Protein AF-A0A073CDL8-F1 (afdb_monomer_lite)

Organism: Planktothrix agardhii (strain NIVA-CYA 126/8) (NCBI:txid388467)

InterPro domains:
  IPR006442 Type II toxin-antitoxin system, antitoxin Phd/YefM [PF02604] (1-35)
  IPR036165 YefM-like superfamily [SSF143120] (1-36)

Radius of gyration: 14.32 Å; chains: 1; bounding box: 37×29×21 Å

Foldseek 3Di:
DDPVVVVVVVVVCVQVVDVVSVVVVVVVVVCVVVVVDDDDDDDDD

Secondary structure (DSSP, 8-state):
--HHHHHHHHHHHHHHSSHHHHHHHHHHHHHHHTT-----PPPP-

pLDDT: mean 96.77, std 4.7, range [75.81, 98.75]

Sequence (45 aa):
MSLDEFNSWQETLYLLSNPANAEHLLESIKQAESGKKSVRQLVDA

Structure (mmCIF, N/CA/C/O backbone):
data_AF-A0A073CDL8-F1
#
_entry.id   AF-A0A073CDL8-F1
#
loop_
_atom_site.group_PDB
_atom_site.id
_atom_site.type_symbol
_atom_site.label_atom_id
_atom_site.label_alt_id
_atom_site.label_comp_id
_atom_site.label_asym_id
_atom_site.label_entity_id
_atom_site.label_seq_id
_atom_site.pdbx_PDB_ins_code
_atom_site.Cartn_x
_atom_site.Cartn_y
_atom_site.Cartn_z
_atom_site.occupancy
_atom_site.B_iso_or_equiv
_atom_site.auth_seq_id
_atom_site.auth_comp_id
_atom_site.auth_asym_id
_atom_site.auth_atom_id
_atom_site.pdbx_PDB_model_num
ATOM 1 N N . MET A 1 1 ? 21.858 -5.036 2.831 1.00 75.81 1 MET A N 1
ATOM 2 C CA . MET A 1 1 ? 20.400 -5.203 2.697 1.00 75.81 1 MET A CA 1
ATOM 3 C C . MET A 1 1 ? 20.058 -6.639 3.008 1.00 75.81 1 MET A C 1
ATOM 5 O O . MET A 1 1 ? 20.770 -7.521 2.534 1.00 75.81 1 MET A O 1
ATOM 9 N N . SER A 1 2 ? 19.030 -6.869 3.818 1.00 97.25 2 SER A N 1
ATOM 10 C CA . SER A 1 2 ? 18.473 -8.209 4.013 1.00 97.25 2 SER A CA 1
ATOM 11 C C . SER A 1 2 ? 17.659 -8.639 2.786 1.00 97.25 2 SER A C 1
ATOM 13 O O . SER A 1 2 ? 17.289 -7.815 1.945 1.00 97.25 2 SER A O 1
ATOM 15 N N . LEU A 1 3 ? 17.373 -9.939 2.681 1.00 97.62 3 LEU A N 1
ATOM 16 C CA . LEU A 1 3 ? 16.456 -10.458 1.664 1.00 97.62 3 LEU A CA 1
ATOM 17 C C . LEU A 1 3 ? 15.052 -9.846 1.815 1.00 97.62 3 LEU A C 1
ATOM 19 O O . LEU A 1 3 ? 14.422 -9.505 0.819 1.00 97.62 3 LEU A O 1
ATOM 23 N N . ASP A 1 4 ? 14.598 -9.640 3.052 1.00 98.19 4 ASP A N 1
ATOM 24 C CA . ASP A 1 4 ? 13.281 -9.063 3.346 1.00 98.19 4 ASP A CA 1
ATOM 25 C C . ASP A 1 4 ? 13.174 -7.607 2.888 1.00 98.19 4 ASP A C 1
ATOM 27 O O . ASP A 1 4 ? 12.173 -7.212 2.288 1.00 98.19 4 ASP A O 1
ATOM 31 N N . GLU A 1 5 ? 14.226 -6.813 3.114 1.00 98.31 5 GLU A N 1
ATOM 32 C CA . GLU A 1 5 ? 14.302 -5.448 2.597 1.00 98.31 5 GLU A CA 1
ATOM 33 C C . GLU A 1 5 ? 14.236 -5.464 1.070 1.00 98.31 5 GLU A C 1
ATOM 35 O O . GLU A 1 5 ? 13.411 -4.766 0.486 1.00 98.31 5 GLU A O 1
ATOM 40 N N . PHE A 1 6 ? 15.060 -6.290 0.419 1.00 98.19 6 PHE A N 1
ATOM 41 C CA . PHE A 1 6 ? 15.076 -6.406 -1.040 1.00 98.19 6 PHE A CA 1
ATOM 42 C C . PHE A 1 6 ? 13.699 -6.773 -1.613 1.00 98.19 6 PHE A C 1
ATOM 44 O O . PHE A 1 6 ? 13.223 -6.107 -2.534 1.00 98.19 6 PHE A O 1
ATOM 51 N N . ASN A 1 7 ? 13.034 -7.774 -1.034 1.00 98.50 7 ASN A N 1
ATOM 52 C CA . ASN A 1 7 ? 11.704 -8.205 -1.459 1.00 98.50 7 ASN A CA 1
ATOM 53 C C . ASN A 1 7 ? 10.659 -7.098 -1.270 1.00 98.50 7 ASN A C 1
ATOM 55 O O . ASN A 1 7 ? 9.849 -6.864 -2.163 1.00 98.50 7 ASN A O 1
ATOM 59 N N . SER A 1 8 ? 10.713 -6.368 -0.151 1.00 98.38 8 SER A N 1
ATOM 60 C CA . SER A 1 8 ? 9.797 -5.249 0.119 1.00 98.38 8 SER A CA 1
ATOM 61 C C . SER A 1 8 ? 9.937 -4.134 -0.923 1.00 98.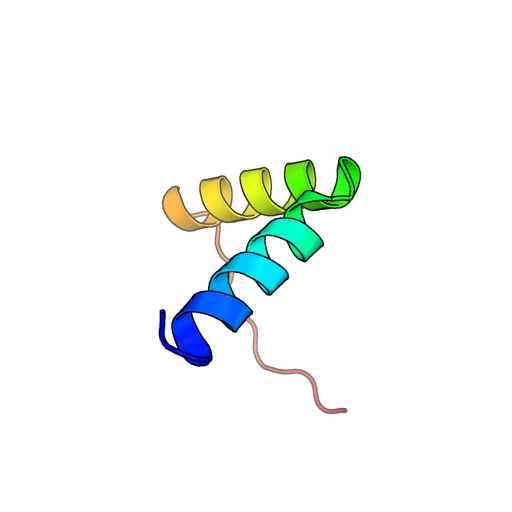38 8 SER A C 1
ATOM 63 O O . SER A 1 8 ? 8.940 -3.583 -1.399 1.00 98.38 8 SER A O 1
ATOM 65 N N . TRP A 1 9 ? 11.175 -3.826 -1.324 1.00 98.56 9 TRP A N 1
ATOM 66 C CA . TRP A 1 9 ? 11.446 -2.863 -2.392 1.00 98.56 9 TRP A CA 1
ATOM 67 C C . TRP A 1 9 ? 10.949 -3.359 -3.751 1.00 98.56 9 TRP A C 1
ATOM 69 O O . TRP A 1 9 ? 10.297 -2.597 -4.467 1.00 98.56 9 TRP A O 1
ATOM 79 N N . GLN A 1 10 ? 11.217 -4.620 -4.106 1.00 98.62 10 GLN A N 1
ATOM 80 C CA . GLN A 1 10 ? 10.744 -5.191 -5.370 1.00 98.62 10 GLN A CA 1
ATOM 81 C C . GLN A 1 10 ? 9.217 -5.181 -5.476 1.00 98.62 10 GLN A C 1
ATOM 83 O O . GLN A 1 10 ? 8.700 -4.755 -6.507 1.00 98.62 10 GLN A O 1
ATOM 88 N N . GLU A 1 11 ? 8.504 -5.587 -4.425 1.00 98.56 11 GLU A N 1
ATOM 89 C CA . GLU A 1 11 ? 7.038 -5.607 -4.421 1.00 98.56 11 GLU A CA 1
ATOM 90 C C . GLU A 1 11 ? 6.462 -4.193 -4.552 1.00 98.56 11 GLU A C 1
ATOM 92 O O . GLU A 1 11 ? 5.551 -3.956 -5.342 1.00 98.56 11 GLU A O 1
ATOM 97 N N . THR A 1 12 ? 7.051 -3.216 -3.855 1.00 98.38 12 THR A N 1
ATOM 98 C CA . THR A 1 12 ? 6.636 -1.810 -3.976 1.00 98.38 12 THR A CA 1
ATOM 99 C C . THR A 1 12 ? 6.795 -1.305 -5.412 1.00 98.38 12 THR A C 1
ATOM 101 O O . THR A 1 12 ? 5.877 -0.696 -5.961 1.00 98.38 12 THR A O 1
ATOM 104 N N . LEU A 1 13 ? 7.938 -1.581 -6.052 1.00 98.69 13 LEU A N 1
ATOM 105 C CA . LEU A 1 13 ? 8.170 -1.203 -7.449 1.00 98.69 13 LEU A CA 1
ATOM 106 C C . LEU A 1 13 ? 7.200 -1.911 -8.398 1.00 98.69 13 LEU A C 1
ATOM 108 O O . LEU A 1 13 ? 6.677 -1.284 -9.317 1.00 98.69 13 LEU A O 1
ATOM 112 N N . TYR A 1 14 ? 6.941 -3.197 -8.167 1.00 98.56 14 TYR A N 1
ATOM 113 C CA . TYR A 1 14 ? 6.008 -3.985 -8.962 1.00 98.56 14 TYR A CA 1
ATOM 114 C C . TYR A 1 14 ? 4.586 -3.415 -8.893 1.00 98.56 14 TYR A C 1
ATOM 116 O O . TYR A 1 14 ? 4.005 -3.101 -9.935 1.00 98.56 14 TYR A O 1
ATOM 124 N N . LEU A 1 15 ? 4.059 -3.183 -7.687 1.00 98.62 15 LEU A N 1
ATOM 125 C CA . LEU A 1 15 ? 2.720 -2.627 -7.475 1.00 98.62 15 LEU A CA 1
ATOM 126 C C . LEU A 1 15 ? 2.550 -1.243 -8.117 1.00 98.62 15 LEU A C 1
ATOM 128 O O . LEU A 1 15 ? 1.487 -0.946 -8.664 1.00 98.62 15 LEU A O 1
ATOM 132 N N . LEU A 1 16 ? 3.591 -0.408 -8.092 1.00 98.44 16 LEU A N 1
ATOM 133 C CA . LEU A 1 16 ? 3.547 0.951 -8.639 1.00 98.44 16 LEU A CA 1
ATOM 134 C C . LEU A 1 16 ? 3.918 1.042 -10.132 1.00 98.44 16 LEU A C 1
ATOM 136 O O . LEU A 1 16 ? 3.827 2.121 -10.713 1.0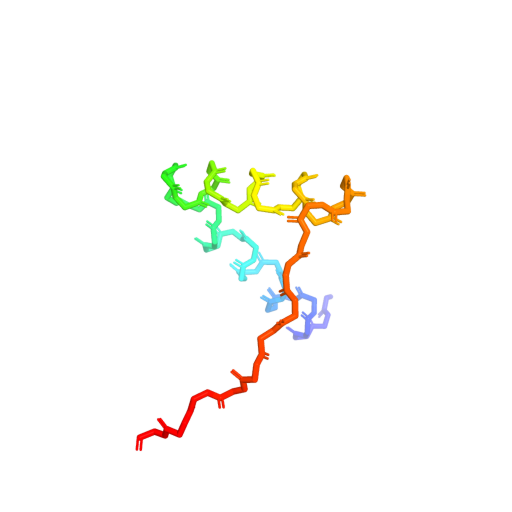0 98.44 16 LEU A O 1
ATOM 140 N N . SER A 1 17 ? 4.312 -0.065 -10.771 1.00 98.44 17 SER A N 1
ATOM 141 C CA . SER A 1 17 ? 4.760 -0.075 -12.174 1.00 98.44 17 SER A CA 1
ATOM 142 C C . SER A 1 17 ? 3.637 0.142 -13.198 1.00 98.44 17 SER A C 1
ATOM 144 O O . SER A 1 17 ? 3.891 0.633 -14.298 1.00 98.44 17 SER A O 1
ATOM 146 N N . ASN A 1 18 ? 2.392 -0.198 -12.848 1.00 98.31 18 ASN A N 1
ATOM 147 C CA . ASN A 1 18 ? 1.211 0.051 -13.673 1.00 98.31 18 ASN A CA 1
ATOM 148 C C . ASN A 1 18 ? 0.477 1.304 -13.157 1.00 98.31 18 ASN A C 1
ATOM 150 O O . ASN A 1 18 ? -0.041 1.258 -12.038 1.00 98.31 18 ASN A O 1
ATOM 154 N N . PRO A 1 19 ? 0.352 2.384 -13.958 1.00 98.50 19 PRO A N 1
ATOM 155 C CA . PRO A 1 19 ? -0.311 3.618 -13.534 1.00 98.50 19 PRO A CA 1
ATOM 156 C C . PRO A 1 19 ? -1.735 3.415 -13.002 1.00 98.50 19 PRO A C 1
ATOM 158 O O . PRO A 1 19 ? -2.096 4.022 -11.998 1.00 98.50 19 PRO A O 1
ATOM 161 N N . ALA A 1 20 ? -2.518 2.521 -13.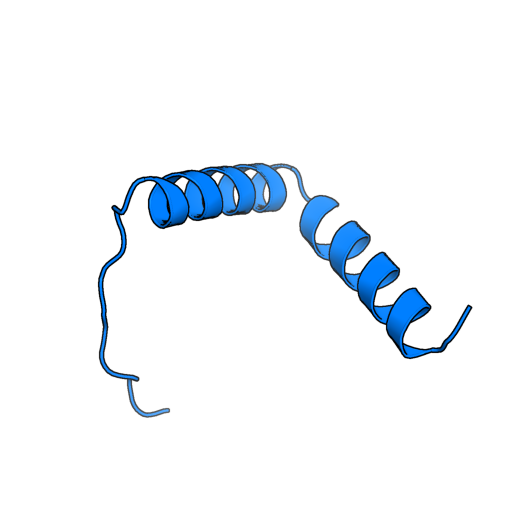616 1.00 98.69 20 ALA A N 1
ATOM 162 C CA . ALA A 1 20 ? -3.880 2.237 -13.170 1.00 98.69 20 ALA A CA 1
ATOM 163 C C . ALA A 1 20 ? -3.899 1.551 -11.793 1.00 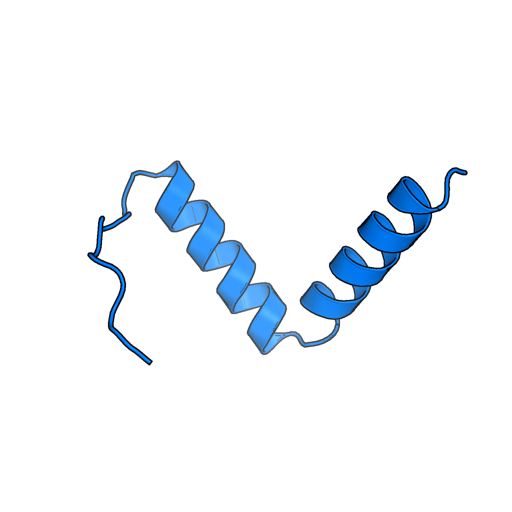98.69 20 ALA A C 1
ATOM 165 O O . ALA A 1 20 ? -4.742 1.862 -10.954 1.00 98.69 20 ALA A O 1
ATOM 166 N N . ASN A 1 21 ? -2.947 0.646 -11.532 1.00 98.62 21 ASN A N 1
ATOM 167 C CA . ASN A 1 21 ? -2.830 -0.000 -10.224 1.00 98.62 21 ASN A CA 1
ATOM 168 C C . ASN A 1 21 ? -2.318 0.978 -9.159 1.00 98.62 21 ASN A C 1
ATOM 170 O O . ASN A 1 21 ? -2.829 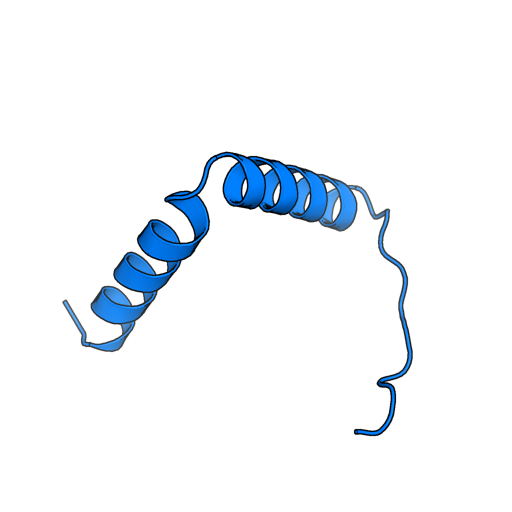0.992 -8.042 1.00 98.62 21 ASN A O 1
ATOM 174 N N . ALA A 1 22 ? -1.352 1.829 -9.512 1.00 98.69 22 ALA A N 1
ATOM 175 C CA . ALA A 1 22 ? -0.826 2.855 -8.620 1.00 98.69 22 ALA A CA 1
ATOM 176 C C . ALA A 1 22 ? -1.919 3.848 -8.188 1.00 98.69 22 ALA A C 1
ATOM 178 O O . ALA A 1 22 ? -2.071 4.112 -6.996 1.00 98.69 22 ALA A O 1
ATOM 179 N N . GLU A 1 23 ? -2.716 4.355 -9.134 1.00 98.75 23 GLU A N 1
ATOM 180 C CA . GLU A 1 23 ? -3.844 5.247 -8.844 1.00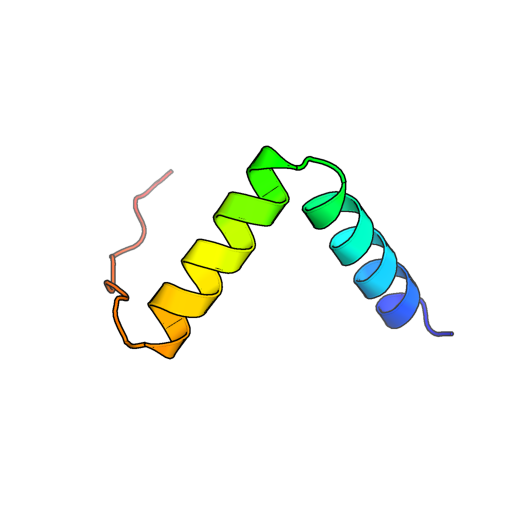 98.75 23 GLU A CA 1
ATOM 181 C C . GLU A 1 23 ? -4.873 4.567 -7.931 1.00 98.75 23 GLU A C 1
ATOM 183 O O . GLU A 1 23 ? -5.259 5.125 -6.900 1.00 98.75 23 GLU A O 1
ATOM 188 N N . HIS A 1 24 ? -5.250 3.328 -8.257 1.00 98.69 24 HIS A N 1
ATOM 189 C CA . HIS A 1 24 ? -6.206 2.555 -7.470 1.00 98.69 24 HIS A CA 1
ATOM 190 C C . HIS A 1 24 ? -5.721 2.292 -6.033 1.00 98.69 24 HIS A C 1
ATOM 192 O O . HIS A 1 24 ? -6.493 2.438 -5.080 1.00 98.69 24 HIS A O 1
ATOM 198 N N . LEU A 1 25 ? -4.443 1.940 -5.849 1.00 98.56 25 LEU A N 1
ATOM 199 C CA . LEU A 1 25 ? -3.847 1.721 -4.528 1.00 98.56 25 LEU A CA 1
ATOM 200 C C . LEU A 1 25 ? -3.818 3.006 -3.698 1.00 98.56 25 LEU A C 1
ATOM 202 O O . LEU A 1 25 ? -4.224 2.990 -2.537 1.00 98.56 25 LEU A O 1
ATOM 206 N N . LEU A 1 26 ? -3.379 4.121 -4.287 1.00 98.38 26 LEU A N 1
ATOM 207 C CA . LEU A 1 26 ? -3.319 5.411 -3.597 1.00 98.38 26 LEU A CA 1
ATOM 208 C C . LEU A 1 26 ? -4.707 5.880 -3.148 1.00 98.38 26 LEU A C 1
ATOM 210 O O . LEU A 1 26 ? -4.856 6.363 -2.025 1.00 98.38 26 LEU A O 1
ATOM 214 N N . GLU A 1 27 ? -5.726 5.724 -3.992 1.00 98.50 27 GLU A N 1
ATOM 215 C CA . GLU A 1 27 ? -7.108 6.044 -3.627 1.00 98.50 27 GLU A CA 1
ATOM 216 C C . GLU A 1 27 ? -7.624 5.124 -2.510 1.00 98.50 27 GLU A C 1
ATOM 218 O O . GLU A 1 27 ? -8.185 5.600 -1.522 1.00 98.50 27 GLU A O 1
ATOM 223 N N . SER A 1 28 ? -7.357 3.819 -2.601 1.00 98.25 28 SER A N 1
ATOM 224 C CA . SER A 1 28 ? -7.751 2.841 -1.576 1.00 98.25 28 SER A CA 1
ATOM 225 C C . SER A 1 28 ? -7.123 3.144 -0.209 1.00 98.25 28 SER A C 1
ATOM 227 O O . SER A 1 28 ? -7.802 3.068 0.817 1.00 98.25 28 SER A O 1
ATOM 229 N N . ILE A 1 29 ? -5.843 3.538 -0.180 1.00 98.31 29 ILE A N 1
ATOM 230 C CA . ILE A 1 29 ? -5.140 3.945 1.046 1.00 98.31 29 ILE A CA 1
ATOM 231 C C . ILE A 1 29 ? -5.799 5.192 1.652 1.00 98.31 29 ILE A C 1
ATOM 233 O O . ILE A 1 29 ? -6.165 5.172 2.827 1.00 98.31 29 ILE A O 1
ATOM 237 N N . LYS A 1 30 ? -6.053 6.238 0.851 1.00 98.50 30 LYS A N 1
ATOM 238 C CA . LYS A 1 30 ? -6.738 7.462 1.315 1.00 98.50 30 LYS A CA 1
ATOM 239 C C . LYS A 1 30 ? -8.128 7.170 1.882 1.00 98.50 30 LYS A C 1
ATOM 241 O O . LYS A 1 30 ? -8.543 7.754 2.887 1.00 98.50 30 LYS A O 1
ATOM 246 N N . GLN A 1 31 ? -8.876 6.267 1.253 1.00 98.50 31 GLN A N 1
ATOM 247 C CA . GLN A 1 31 ? -10.181 5.834 1.751 1.00 98.50 31 GLN A CA 1
ATOM 248 C C . GLN A 1 31 ? -10.051 5.120 3.101 1.00 98.50 31 GLN A C 1
ATOM 250 O O . GLN A 1 31 ? -10.777 5.451 4.039 1.00 98.50 31 GLN A O 1
ATOM 255 N N . ALA A 1 32 ? -9.091 4.205 3.241 1.00 97.75 32 ALA A N 1
ATOM 256 C CA . ALA A 1 32 ? -8.848 3.495 4.493 1.00 97.75 32 ALA A CA 1
ATOM 257 C C . ALA A 1 32 ? -8.436 4.438 5.641 1.00 97.75 32 ALA A C 1
ATOM 259 O O . ALA A 1 32 ? -8.975 4.317 6.746 1.00 97.75 32 ALA A O 1
ATOM 260 N N . GLU A 1 33 ? -7.541 5.393 5.375 1.00 97.56 33 GLU A N 1
ATOM 261 C CA . GLU A 1 33 ? -7.081 6.409 6.336 1.00 97.56 33 GLU A CA 1
ATOM 262 C C . GLU A 1 33 ? -8.198 7.377 6.745 1.00 97.56 33 GLU A C 1
ATOM 264 O O . GLU A 1 33 ? -8.309 7.739 7.914 1.00 97.56 33 GLU A O 1
ATOM 269 N N . SER A 1 34 ? -9.085 7.739 5.813 1.00 98.19 34 SER A N 1
ATOM 270 C CA . SER A 1 34 ? -10.264 8.576 6.092 1.00 98.19 34 SER A CA 1
ATOM 271 C C . SER A 1 34 ? -11.434 7.817 6.735 1.00 98.19 34 SER A C 1
ATOM 273 O O . SER A 1 34 ? -12.515 8.378 6.914 1.00 98.19 34 SER A O 1
ATOM 275 N N . GLY A 1 35 ? -11.248 6.539 7.081 1.00 97.69 35 GLY A N 1
ATOM 276 C CA . GLY A 1 35 ? -12.272 5.706 7.710 1.00 97.69 35 GLY A CA 1
ATOM 277 C C . GLY A 1 35 ? -13.349 5.186 6.753 1.00 97.69 35 GLY A C 1
ATOM 278 O O . GLY A 1 35 ? -14.264 4.494 7.197 1.00 97.69 35 GLY A O 1
ATOM 279 N N . LYS A 1 36 ? -13.230 5.434 5.442 1.00 98.00 36 LYS A N 1
ATOM 280 C CA . LYS A 1 36 ? -14.116 4.911 4.387 1.00 98.00 36 LYS A CA 1
ATOM 281 C C . LYS A 1 36 ? -13.795 3.446 4.060 1.00 98.00 36 LYS A C 1
ATOM 283 O O . LYS A 1 36 ? -13.561 3.082 2.913 1.00 98.00 36 LYS A O 1
ATOM 288 N N . LYS A 1 37 ? -13.770 2.593 5.084 1.00 96.12 37 LYS A N 1
ATOM 289 C CA . LYS A 1 37 ? -13.520 1.150 4.975 1.00 96.12 37 LYS A CA 1
ATOM 290 C C . LYS A 1 37 ? -14.757 0.358 5.379 1.00 96.12 37 LYS A C 1
ATOM 292 O O . LYS A 1 37 ? -15.506 0.767 6.261 1.00 96.12 37 LYS A O 1
ATOM 297 N N . SER A 1 38 ? -14.950 -0.799 4.752 1.00 95.12 38 SER A N 1
ATOM 298 C CA . SER A 1 38 ? -16.016 -1.743 5.107 1.00 95.12 38 SER A CA 1
ATOM 299 C C . SER A 1 38 ? -15.403 -3.055 5.578 1.00 95.12 38 SER A C 1
ATOM 301 O O . SER A 1 38 ? -14.507 -3.579 4.920 1.00 95.12 38 SER A O 1
ATOM 303 N N . VAL A 1 39 ? -15.875 -3.578 6.710 1.00 95.94 39 VAL A N 1
ATOM 304 C CA . VAL A 1 39 ? -15.509 -4.922 7.169 1.00 95.94 39 VAL A CA 1
ATOM 305 C C . VAL A 1 39 ? -16.381 -5.918 6.421 1.00 95.94 39 VAL A C 1
ATOM 307 O O . VAL A 1 39 ? -17.604 -5.777 6.397 1.00 95.94 39 VAL A O 1
ATOM 310 N N . ARG A 1 40 ? -15.758 -6.914 5.797 1.00 95.19 40 ARG A N 1
ATOM 311 C CA . ARG A 1 40 ? -16.452 -7.978 5.072 1.00 95.19 40 ARG A CA 1
ATOM 312 C C . ARG A 1 40 ? -15.997 -9.327 5.606 1.00 95.19 40 ARG A C 1
ATOM 314 O O . ARG A 1 40 ? -14.832 -9.481 5.961 1.00 95.19 40 ARG A O 1
ATOM 321 N N . GLN A 1 41 ? -16.928 -10.275 5.675 1.00 96.94 41 GLN A N 1
ATOM 322 C CA . GLN A 1 41 ? -16.583 -11.672 5.927 1.00 96.94 41 GLN A CA 1
ATOM 323 C C . GLN A 1 41 ? -15.827 -12.223 4.718 1.00 96.94 41 GLN A C 1
ATOM 325 O O . GLN A 1 41 ? -16.098 -11.814 3.584 1.00 96.94 41 GLN A O 1
ATOM 330 N N . LEU A 1 42 ? -14.874 -13.119 4.970 1.00 95.81 42 LEU A N 1
ATOM 331 C CA . LEU A 1 42 ? -14.209 -13.848 3.897 1.00 95.81 42 LEU A CA 1
ATOM 332 C C . LEU A 1 42 ? -15.250 -14.709 3.179 1.00 95.81 42 LEU A C 1
ATOM 334 O O . LEU A 1 42 ? -16.105 -15.317 3.820 1.00 95.81 42 LEU A O 1
ATOM 338 N N . VAL A 1 43 ? -15.197 -14.707 1.851 1.00 95.06 43 VAL A N 1
ATOM 339 C CA . VAL A 1 43 ? -15.979 -15.636 1.035 1.00 95.06 43 VAL A CA 1
ATOM 340 C C . VAL A 1 43 ? -15.199 -16.943 0.917 1.00 95.06 43 VAL A C 1
ATOM 342 O O . VAL A 1 43 ? -13.972 -16.905 0.803 1.00 95.06 43 VAL A O 1
ATOM 345 N N . ASP A 1 44 ? -15.897 -18.076 0.975 1.00 90.44 44 ASP A N 1
ATOM 346 C CA . ASP A 1 44 ? -15.285 -19.388 0.743 1.00 90.44 44 ASP A CA 1
ATOM 347 C C . ASP A 1 44 ? -14.788 -19.503 -0.713 1.00 90.44 44 ASP A C 1
ATOM 349 O O . ASP A 1 44 ? -15.296 -18.815 -1.605 1.00 90.44 44 ASP A O 1
ATOM 353 N N . ALA A 1 45 ? -13.764 -20.338 -0.925 1.00 76.38 45 ALA A N 1
ATOM 354 C CA . ALA A 1 45 ? -13.092 -20.543 -2.213 1.00 76.38 45 ALA A CA 1
ATOM 355 C C . ALA A 1 45 ? -13.861 -21.467 -3.170 1.00 76.38 45 ALA A C 1
ATOM 357 O O . ALA A 1 45 ? -14.490 -22.436 -2.685 1.00 76.38 45 ALA A O 1
#